Protein AF-A0A6L9QFP0-F1 (afdb_monome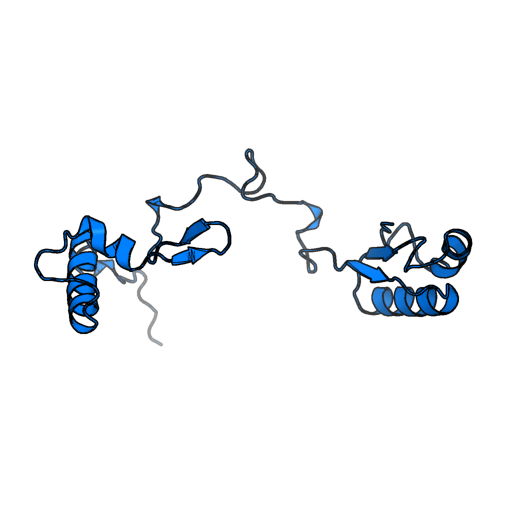r)

InterPro domains:
  IPR016176 Cobalamin (vitamin B12)-dependent enzyme, catalytic [SSF51703] (9-151)

Secondary structure (DSSP, 8-state):
-PPPPSS--SGGGSPPP-HHHHHHHHHHHHTTTTS--SSS-GGGTTGGG-EE-TTS-EE-S---GGGSPP--TTSTT-TT---GGGSSS-SS--EEEE--S-HHHHHHHHHHHHHTT--EEEEPBSTTSB-GGGHHHHTTT--TTTS-EE-

Mean predicted aligned error: 7.57 Å

Solvent-accessible surface area (backbone atoms only — not comparable to full-atom values): 9403 Å² total; per-residue (Å²): 135,86,76,79,70,97,71,83,77,62,76,76,78,47,81,84,89,49,71,64,65,50,32,53,56,49,44,63,52,32,39,76,75,67,78,36,61,93,82,56,57,63,85,51,50,56,58,78,56,39,42,67,44,98,86,68,49,78,43,67,77,75,86,55,82,90,71,56,81,87,79,54,74,58,36,88,93,39,91,38,69,62,60,85,80,39,75,61,99,52,66,63,83,42,62,48,78,47,43,48,56,48,30,66,62,36,18,55,53,52,52,53,40,48,78,71,69,35,50,28,41,32,41,40,61,42,90,87,13,24,41,70,89,33,47,69,58,28,48,63,89,61,55,68,93,74,39,50,76,48,110

Sequence (151 aa):
MTVPPEELELAAAFPPAERDRWREMVKGVLRKSGAATDDTPLEEIEGLLTRESYDGVPVAALYTRSDAPAGRPGLAPYVREVRPDGEGLAGWDVRQRHADPDPAAAREAILADLENGATSVWLRLGEGGLPVAGLADALRGVLLDLAPVVL

Foldseek 3Di:
DDDPDPDDDDCVVDDDDDLLVVLVVLLVVCVVVVLHDPPDDSVCSQVSVWDADPVRDTDTPDDDPVNDDDDDECDPVRPRDDDPVCPDPHNDAQEDEAFDQDLQVLQVVVVVVVVVDHFEYEFDEDDSGHDPVSPCSNCVPPPCVRYPYHD

Structure (mmCIF, N/CA/C/O backbone):
data_AF-A0A6L9QFP0-F1
#
_entry.id   AF-A0A6L9QFP0-F1
#
loop_
_atom_site.group_PDB
_atom_site.id
_atom_site.type_symbol
_atom_site.label_atom_id
_atom_site.label_alt_id
_atom_site.label_comp_id
_atom_site.label_asym_id
_atom_site.label_entity_id
_atom_site.label_seq_id
_atom_site.pdbx_PDB_ins_code
_atom_site.Cartn_x
_atom_site.Cartn_y
_atom_site.Cartn_z
_atom_site.occupancy
_atom_site.B_iso_or_equiv
_atom_site.auth_seq_id
_atom_site.auth_comp_id
_atom_site.auth_asym_id
_atom_site.auth_atom_id
_atom_site.pdbx_PDB_model_num
ATOM 1 N N . MET A 1 1 ? 4.464 -41.675 21.340 1.00 47.56 1 MET A N 1
ATOM 2 C CA . MET A 1 1 ? 4.056 -40.522 20.514 1.00 47.56 1 MET A CA 1
ATOM 3 C C . MET A 1 1 ? 2.633 -40.179 20.895 1.00 47.56 1 MET A C 1
ATOM 5 O O . MET A 1 1 ? 1.768 -41.026 20.729 1.00 47.56 1 MET A O 1
ATOM 9 N N . THR A 1 2 ? 2.409 -39.018 21.498 1.00 60.97 2 THR A N 1
ATOM 10 C CA . THR A 1 2 ? 1.065 -38.512 21.798 1.00 60.97 2 THR A CA 1
ATOM 11 C C . THR A 1 2 ? 0.474 -37.949 20.513 1.00 60.97 2 THR A C 1
ATOM 13 O O . THR A 1 2 ? 1.044 -37.040 19.915 1.00 60.97 2 THR A O 1
ATOM 16 N N . VAL A 1 3 ? -0.626 -38.543 20.057 1.00 71.00 3 VAL A N 1
ATOM 17 C CA . VAL A 1 3 ? -1.411 -38.024 18.935 1.00 71.00 3 VAL A CA 1
ATOM 18 C C . VAL A 1 3 ? -2.092 -36.736 19.421 1.00 71.00 3 VAL A C 1
ATOM 20 O O . VAL A 1 3 ? -2.640 -36.755 20.528 1.00 71.00 3 VAL A O 1
ATOM 23 N N . PRO A 1 4 ? -2.028 -35.616 18.677 1.00 71.62 4 PRO A N 1
ATOM 24 C CA . PRO A 1 4 ? -2.809 -34.431 19.013 1.00 71.62 4 PRO A CA 1
ATOM 25 C C . PRO A 1 4 ? -4.299 -34.799 19.059 1.00 71.62 4 PRO A C 1
ATOM 27 O O . PRO A 1 4 ? -4.729 -35.621 18.248 1.00 71.62 4 PRO A O 1
ATOM 30 N N . PRO A 1 5 ? -5.083 -34.236 19.990 1.00 72.62 5 PRO A N 1
ATOM 31 C CA . PRO A 1 5 ? -6.513 -34.506 20.036 1.00 72.62 5 PRO A CA 1
ATOM 32 C C . PRO A 1 5 ? -7.174 -34.093 18.711 1.00 72.62 5 PRO A C 1
ATOM 34 O O . PRO A 1 5 ? -6.808 -33.074 18.126 1.00 72.62 5 PRO A O 1
ATOM 37 N N . GLU A 1 6 ? -8.136 -34.896 18.244 1.00 79.06 6 GLU A N 1
ATOM 38 C CA . GLU A 1 6 ? -8.908 -34.622 17.017 1.00 79.06 6 GLU A CA 1
ATOM 39 C C . GLU A 1 6 ? -9.718 -33.320 17.121 1.00 79.06 6 GLU A C 1
ATOM 41 O O . GLU A 1 6 ? -10.010 -32.687 16.108 1.00 79.06 6 GLU A O 1
ATOM 46 N N . GLU A 1 7 ? -10.020 -32.889 18.347 1.00 82.25 7 GLU A N 1
ATOM 47 C CA . GLU A 1 7 ? -10.731 -31.656 18.656 1.00 82.25 7 GLU A CA 1
ATOM 48 C C . GLU A 1 7 ? -9.925 -30.827 19.665 1.00 82.25 7 GLU A C 1
ATOM 50 O O . GLU A 1 7 ? -9.543 -31.306 20.736 1.00 82.25 7 GLU A O 1
ATOM 55 N N . LEU A 1 8 ? -9.618 -29.581 19.295 1.00 88.12 8 LEU A N 1
ATOM 56 C CA . LEU A 1 8 ? -8.834 -28.653 20.106 1.00 88.12 8 LEU A CA 1
ATOM 57 C C . LEU A 1 8 ? -9.713 -27.486 20.560 1.00 88.12 8 LEU A C 1
ATOM 59 O O . LEU A 1 8 ? -9.966 -26.547 19.802 1.00 88.12 8 LEU A O 1
ATOM 63 N N . GLU A 1 9 ? -10.136 -27.520 21.821 1.00 89.44 9 GLU A N 1
ATOM 64 C CA . GLU A 1 9 ? -10.878 -26.422 22.440 1.00 89.44 9 GLU A CA 1
ATOM 65 C C . GLU A 1 9 ? -9.919 -25.306 22.887 1.00 89.44 9 GLU A C 1
ATOM 67 O O . GLU A 1 9 ? -9.196 -25.433 23.873 1.00 89.44 9 GLU A O 1
ATOM 72 N N . LEU A 1 10 ? -9.893 -24.201 22.131 1.00 91.62 10 LEU A N 1
ATOM 73 C CA . LEU A 1 10 ? -9.093 -23.009 22.440 1.00 91.62 10 LEU A CA 1
ATOM 74 C C . LEU A 1 10 ? -9.902 -22.000 23.272 1.00 91.62 10 LEU A C 1
ATOM 76 O O . LEU A 1 10 ? -10.158 -22.202 24.454 1.00 91.62 10 LEU A O 1
ATOM 80 N N . ALA A 1 11 ? -10.351 -20.906 22.653 1.00 92.62 11 ALA A N 1
ATOM 81 C CA . ALA A 1 11 ? -11.150 -19.880 23.320 1.00 92.62 11 ALA A CA 1
ATOM 82 C C . ALA A 1 11 ? -12.500 -20.406 23.843 1.00 92.62 11 ALA A C 1
ATOM 84 O O . ALA A 1 11 ? -13.055 -19.822 24.767 1.00 92.62 11 ALA A O 1
ATOM 85 N N . ALA A 1 12 ? -13.009 -21.508 23.278 1.00 90.56 12 ALA A N 1
ATOM 86 C CA . ALA A 1 12 ? -14.278 -22.118 23.681 1.00 90.56 12 ALA A CA 1
ATOM 87 C C . ALA A 1 12 ? -14.258 -22.682 25.113 1.00 90.56 12 ALA A C 1
ATOM 89 O O . ALA A 1 12 ? -15.311 -22.797 25.730 1.00 90.56 12 ALA A O 1
ATOM 90 N N . ALA A 1 13 ? -13.070 -22.956 25.667 1.00 93.31 13 ALA A N 1
ATOM 91 C CA . ALA A 1 13 ? -12.907 -23.389 27.053 1.00 93.31 13 ALA A CA 1
ATOM 92 C C . ALA A 1 13 ? -13.171 -22.267 28.086 1.00 93.31 13 ALA A C 1
ATOM 94 O O . ALA A 1 13 ? -13.129 -22.512 29.292 1.00 93.31 13 ALA A O 1
ATOM 95 N N . PHE A 1 14 ? -13.428 -21.032 27.638 1.00 94.19 14 PHE A N 1
ATOM 96 C CA . PHE A 1 14 ? -13.669 -19.865 28.486 1.00 94.19 14 PHE A CA 1
ATOM 97 C C . PHE A 1 14 ? -15.046 -19.245 28.210 1.00 94.19 14 PHE A C 1
ATOM 99 O O . PHE A 1 14 ? -15.603 -19.427 27.125 1.00 94.19 14 PHE A O 1
ATOM 106 N N . PRO A 1 15 ? -15.599 -18.459 29.157 1.00 94.12 15 PRO A N 1
ATOM 107 C CA . PRO A 1 15 ? -16.785 -17.656 28.888 1.00 94.12 15 PRO A CA 1
ATOM 108 C C . PRO A 1 15 ? -16.595 -16.763 27.648 1.00 94.12 15 PRO A C 1
ATOM 110 O O . PRO A 1 15 ? -15.488 -16.247 27.449 1.00 94.12 15 PRO A O 1
ATOM 113 N N . PRO A 1 16 ? -17.651 -16.531 26.845 1.00 92.88 16 PRO A N 1
ATOM 114 C CA . PRO A 1 16 ? -17.574 -15.662 25.677 1.00 92.88 16 PRO A CA 1
ATOM 115 C C . PRO A 1 16 ? -17.010 -14.281 26.019 1.00 92.88 16 PRO A C 1
ATOM 117 O O . PRO A 1 16 ? -17.348 -13.681 27.041 1.00 92.88 16 PRO A O 1
ATOM 120 N N . ALA A 1 17 ? -16.140 -13.770 25.150 1.00 92.50 17 ALA A N 1
ATOM 121 C CA . ALA A 1 17 ? -15.624 -12.418 25.286 1.00 92.50 17 ALA A CA 1
ATOM 122 C C . ALA A 1 17 ? -16.708 -11.397 24.909 1.00 92.50 17 ALA A C 1
ATOM 124 O O . ALA A 1 17 ? -17.277 -11.461 23.819 1.00 92.50 17 ALA A O 1
ATOM 125 N N . GLU A 1 18 ? -16.946 -10.431 25.793 1.00 93.56 18 GLU A N 1
ATOM 126 C CA . GLU A 1 18 ? -17.902 -9.341 25.593 1.00 93.56 18 GLU A CA 1
ATOM 127 C C . GLU A 1 18 ? -17.166 -8.007 25.434 1.00 93.56 18 GLU A C 1
ATOM 129 O O . GLU A 1 18 ? -16.181 -7.736 26.129 1.00 93.56 18 GLU A O 1
ATOM 134 N N . ARG A 1 19 ? -17.644 -7.156 24.516 1.00 93.62 19 ARG A N 1
ATOM 135 C CA . ARG A 1 19 ? -16.976 -5.886 24.191 1.00 93.62 19 ARG A CA 1
ATOM 136 C C . ARG A 1 19 ? -16.986 -4.908 25.364 1.00 93.62 19 ARG A C 1
ATOM 138 O O . ARG A 1 19 ? -15.972 -4.261 25.609 1.00 93.62 19 ARG A O 1
ATOM 145 N N . ASP A 1 20 ? -18.069 -4.864 26.134 1.00 95.81 20 ASP A N 1
ATOM 146 C CA . ASP A 1 20 ? -18.170 -3.991 27.308 1.00 95.81 20 ASP A CA 1
ATOM 147 C C . ASP A 1 20 ? -17.248 -4.437 28.439 1.00 95.81 20 ASP A C 1
ATOM 149 O O . ASP A 1 20 ? -16.525 -3.615 28.998 1.00 95.81 20 ASP A O 1
ATOM 153 N N . ARG A 1 21 ? -17.132 -5.748 28.677 1.00 95.69 21 ARG A N 1
ATOM 154 C CA . ARG A 1 21 ? -16.144 -6.288 29.618 1.00 95.69 21 ARG A CA 1
ATOM 155 C C . ARG A 1 21 ? -14.713 -5.916 29.224 1.00 95.69 21 ARG A C 1
ATOM 157 O O . ARG A 1 21 ? -13.874 -5.636 30.079 1.00 95.69 21 ARG A O 1
ATOM 164 N N . TRP A 1 22 ? -14.408 -5.900 27.928 1.0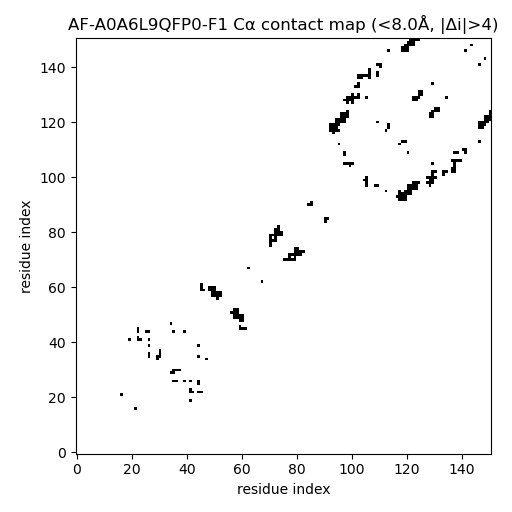0 95.75 22 TRP A N 1
ATOM 165 C CA . TRP A 1 22 ? -13.118 -5.406 27.451 1.00 95.75 22 TRP A CA 1
ATOM 166 C C . TRP A 1 22 ? -12.952 -3.894 27.686 1.00 95.75 22 TRP A C 1
ATOM 168 O O . TRP A 1 22 ? -11.911 -3.485 28.204 1.00 95.75 22 TRP A O 1
ATOM 178 N N . ARG A 1 23 ? -13.977 -3.075 27.412 1.00 97.25 23 ARG A N 1
ATOM 179 C CA . ARG A 1 23 ? -13.968 -1.624 27.691 1.00 97.25 23 ARG A CA 1
ATOM 180 C C . ARG A 1 23 ? -13.747 -1.318 29.171 1.00 97.25 23 ARG A C 1
ATOM 182 O O . ARG A 1 23 ? -12.978 -0.416 29.483 1.00 97.25 23 ARG A O 1
ATOM 189 N N . GLU A 1 24 ? -14.340 -2.085 30.084 1.00 97.25 24 GLU A N 1
ATOM 190 C CA . GLU A 1 24 ? -14.112 -1.950 31.530 1.00 97.25 24 GLU A CA 1
ATOM 191 C C . GLU A 1 24 ? -12.640 -2.169 31.905 1.00 97.25 24 GLU A C 1
ATOM 193 O O . GLU A 1 24 ? -12.054 -1.380 32.653 1.00 97.25 24 GLU A O 1
ATOM 198 N N . MET A 1 25 ? -12.011 -3.210 31.347 1.00 96.75 25 MET A N 1
ATOM 199 C CA . MET A 1 25 ? -10.587 -3.477 31.568 1.00 96.75 25 MET A CA 1
ATOM 200 C C . MET A 1 25 ? -9.713 -2.340 31.026 1.00 96.75 25 MET A C 1
ATOM 202 O O . MET A 1 25 ? -8.795 -1.889 31.714 1.00 96.75 25 MET A O 1
ATOM 206 N N . VAL A 1 26 ? -10.017 -1.836 29.825 1.00 97.19 26 VAL A N 1
ATOM 207 C CA . VAL A 1 26 ? -9.308 -0.695 29.226 1.00 97.19 26 VAL A CA 1
ATOM 208 C C . VAL A 1 26 ? -9.482 0.569 30.066 1.00 97.19 26 VAL A C 1
ATOM 210 O O . VAL A 1 26 ? -8.492 1.231 30.376 1.00 97.19 26 VAL A O 1
ATOM 213 N N . LYS A 1 27 ? -10.707 0.877 30.506 1.00 98.00 27 LYS A N 1
ATOM 214 C CA . LYS A 1 27 ? -11.004 1.997 31.408 1.00 98.00 27 LYS A CA 1
ATOM 215 C C . LYS A 1 27 ? -10.160 1.916 32.677 1.00 98.00 27 LYS A C 1
ATOM 217 O O . LYS A 1 27 ? -9.539 2.904 33.063 1.00 98.00 27 LYS A O 1
ATOM 222 N N . GLY A 1 28 ? -10.052 0.732 33.283 1.00 97.25 28 GLY A N 1
ATOM 223 C CA . GLY A 1 28 ? -9.197 0.502 34.451 1.00 97.25 28 GLY A CA 1
ATOM 224 C C . GLY A 1 28 ? -7.715 0.824 34.212 1.00 97.25 28 GLY A C 1
ATOM 225 O O . GLY A 1 28 ? -7.031 1.291 35.124 1.00 97.25 28 GLY A O 1
ATOM 226 N N . VAL A 1 29 ? -7.211 0.625 32.991 1.00 96.88 29 VAL A N 1
ATOM 227 C CA . VAL A 1 29 ? -5.842 1.001 32.601 1.00 96.88 29 VAL A CA 1
ATOM 228 C C . VAL A 1 29 ? -5.732 2.504 32.334 1.00 96.88 29 VAL A C 1
ATOM 230 O O . VAL A 1 29 ? -4.839 3.144 32.886 1.00 96.88 29 VAL A O 1
ATOM 233 N N . LEU A 1 30 ? -6.650 3.085 31.557 1.00 96.94 30 LEU A N 1
ATOM 234 C CA . LEU A 1 30 ? -6.651 4.514 31.211 1.00 96.94 30 LEU A CA 1
ATOM 235 C C . LEU A 1 30 ? -6.806 5.425 32.434 1.00 96.94 30 LEU A C 1
ATOM 237 O O . LEU A 1 30 ? -6.254 6.525 32.468 1.00 96.94 30 LEU A O 1
ATOM 241 N N . ARG A 1 31 ? -7.484 4.950 33.483 1.00 97.06 31 ARG A N 1
ATOM 242 C CA . ARG A 1 31 ? -7.539 5.637 34.779 1.00 97.06 31 ARG A CA 1
ATOM 243 C C . ARG A 1 31 ? -6.162 5.821 35.410 1.00 97.06 31 ARG A C 1
ATOM 245 O O . ARG A 1 31 ? -5.910 6.849 36.029 1.00 97.06 31 ARG A O 1
ATOM 252 N N . LYS A 1 32 ? -5.243 4.865 35.233 1.00 95.69 32 LYS A N 1
ATOM 253 C CA . LYS A 1 32 ? -3.881 4.955 35.789 1.00 95.69 32 LYS A CA 1
ATOM 254 C C . LYS A 1 32 ? -3.037 6.017 35.088 1.00 95.69 32 LYS A C 1
ATOM 256 O O . LYS A 1 32 ? -2.147 6.578 35.715 1.00 95.69 32 LYS A O 1
ATOM 261 N N . SER A 1 33 ? -3.313 6.295 33.815 1.00 92.94 33 SER A N 1
ATOM 262 C CA . SER A 1 33 ? -2.661 7.369 33.058 1.00 92.94 33 SER A CA 1
ATOM 263 C C . SER A 1 33 ? -3.403 8.708 33.141 1.00 92.94 33 SER A C 1
ATOM 265 O O . SER A 1 33 ? -2.947 9.676 32.543 1.00 92.94 33 SER A O 1
ATOM 267 N N . GLY A 1 34 ? -4.544 8.771 33.840 1.00 94.00 34 GLY A N 1
ATOM 268 C CA . GLY A 1 34 ? -5.395 9.963 33.916 1.00 94.00 34 GLY A CA 1
ATOM 269 C C . GLY A 1 34 ? -6.185 10.264 32.637 1.00 94.00 34 GLY A C 1
ATOM 270 O O . GLY A 1 34 ? -6.768 11.335 32.526 1.00 94.00 34 GLY A O 1
ATOM 271 N N . ALA A 1 35 ? -6.212 9.337 31.677 1.00 94.12 35 ALA A N 1
ATOM 272 C CA . ALA A 1 35 ? -6.912 9.507 30.403 1.00 94.12 35 ALA A CA 1
ATOM 273 C C . ALA A 1 35 ? -8.418 9.195 30.495 1.00 94.12 35 ALA A C 1
ATOM 275 O O . ALA A 1 35 ? -9.171 9.592 29.616 1.00 94.12 35 ALA A O 1
ATOM 276 N N . ALA A 1 36 ? -8.855 8.497 31.548 1.00 96.31 36 ALA A N 1
ATOM 277 C CA . ALA A 1 36 ? -10.262 8.235 31.850 1.00 96.31 36 ALA A CA 1
ATOM 278 C C . ALA A 1 36 ? -10.533 8.389 33.356 1.00 96.31 36 ALA A C 1
ATOM 280 O O . ALA A 1 36 ? -9.615 8.293 34.176 1.00 96.31 36 ALA A O 1
ATOM 281 N N . THR A 1 37 ? -11.796 8.579 33.728 1.00 95.62 37 THR A N 1
ATOM 282 C CA . THR A 1 37 ? -12.280 8.653 35.117 1.00 95.62 37 THR A CA 1
ATOM 283 C C . THR A 1 37 ? -13.281 7.529 35.401 1.00 95.62 37 THR A C 1
ATOM 285 O O . THR A 1 37 ? -13.568 6.704 34.534 1.00 95.62 37 THR A O 1
ATOM 288 N N . ASP A 1 38 ? -13.806 7.457 36.628 1.00 93.88 38 ASP A N 1
ATOM 289 C CA . ASP A 1 38 ? -14.889 6.523 36.968 1.00 93.88 38 ASP A CA 1
ATOM 290 C C . ASP A 1 38 ? -16.199 6.827 36.244 1.00 93.88 38 ASP A C 1
ATOM 292 O O . ASP A 1 38 ? -16.946 5.902 35.930 1.00 93.88 38 ASP A O 1
ATOM 296 N N . ASP A 1 39 ? -16.426 8.087 35.891 1.00 95.50 39 ASP A N 1
ATOM 297 C CA . ASP A 1 39 ? -17.651 8.533 35.232 1.00 95.50 39 ASP A CA 1
ATOM 298 C C . ASP A 1 39 ? -17.566 8.462 33.703 1.00 95.50 39 ASP A C 1
ATOM 300 O O . ASP A 1 39 ? -18.580 8.631 33.036 1.00 95.50 39 ASP A O 1
ATOM 304 N N . THR A 1 40 ? -16.385 8.185 33.128 1.00 95.94 40 THR A N 1
ATOM 305 C CA . THR A 1 40 ? -16.234 8.043 31.671 1.00 95.94 40 THR A CA 1
ATOM 306 C C . THR A 1 40 ? -17.124 6.902 31.152 1.00 95.94 40 THR A C 1
ATOM 308 O O . THR A 1 40 ? -16.923 5.755 31.580 1.00 95.94 40 THR A O 1
ATOM 311 N N . PRO A 1 41 ? -18.083 7.166 30.247 1.00 97.12 41 PRO A N 1
ATOM 312 C CA . PRO A 1 41 ? -18.939 6.135 29.663 1.00 97.12 41 PRO A CA 1
ATOM 313 C C . PRO A 1 41 ? -18.127 5.073 28.911 1.00 97.12 41 PRO A C 1
ATOM 315 O O . PRO A 1 41 ? -17.072 5.370 28.346 1.00 97.12 41 PRO A O 1
ATOM 318 N N . LEU A 1 42 ? -18.587 3.818 28.907 1.00 95.62 42 LEU A N 1
ATOM 319 C CA . LEU A 1 42 ? -17.835 2.714 28.289 1.00 95.62 42 LEU A CA 1
ATOM 320 C C . LEU A 1 42 ? -17.724 2.877 26.768 1.00 95.62 42 LEU A C 1
ATOM 322 O O . LEU A 1 42 ? -16.699 2.526 26.185 1.00 95.62 42 LEU A O 1
ATOM 326 N N . GLU A 1 43 ? -18.746 3.442 26.136 1.00 94.94 43 GLU A N 1
ATOM 327 C CA . GLU A 1 43 ? -18.800 3.734 24.707 1.00 94.94 43 GLU A CA 1
ATOM 328 C C . GLU A 1 43 ? -17.735 4.744 24.250 1.00 94.94 43 GLU A C 1
ATOM 330 O O . GLU A 1 43 ? -17.302 4.690 23.100 1.00 94.94 43 GLU A O 1
ATOM 335 N N . GLU A 1 44 ? -17.249 5.608 25.146 1.00 95.62 44 GLU A N 1
ATOM 336 C CA . GLU A 1 44 ? -16.218 6.610 24.842 1.00 95.62 44 GLU A CA 1
ATOM 337 C C . GLU A 1 44 ? -14.791 6.051 24.960 1.00 95.62 44 GLU A C 1
ATOM 339 O O . GLU A 1 44 ? -13.852 6.603 24.382 1.00 95.62 44 GLU A O 1
ATOM 344 N N . ILE A 1 45 ? -14.610 4.926 25.663 1.00 97.31 45 ILE A N 1
ATOM 345 C CA . ILE A 1 45 ? -13.289 4.359 25.988 1.00 97.31 45 ILE A CA 1
ATOM 346 C C . ILE A 1 45 ? -12.469 4.032 24.739 1.00 97.31 45 ILE A C 1
ATOM 348 O O . ILE A 1 45 ? -11.260 4.252 24.709 1.00 97.31 45 ILE A O 1
ATOM 352 N N . GLU A 1 46 ? -13.113 3.523 23.694 1.00 95.50 46 GLU A N 1
ATOM 353 C CA . GLU A 1 46 ? -12.435 3.207 22.433 1.00 95.50 46 GLU A CA 1
ATOM 354 C C . GLU A 1 46 ? -11.996 4.466 21.679 1.00 95.50 46 GLU A C 1
ATOM 356 O O . GLU A 1 46 ? -10.930 4.483 21.058 1.00 95.50 46 GLU A O 1
ATOM 361 N N . GLY A 1 47 ? -12.784 5.540 21.783 1.00 95.81 47 GLY A N 1
ATOM 362 C CA . GLY A 1 47 ? -12.461 6.845 21.212 1.00 95.81 47 GLY A CA 1
ATOM 363 C C . GLY A 1 47 ? -11.190 7.431 21.822 1.00 95.81 47 GLY A C 1
ATOM 364 O O . GLY A 1 47 ? -10.336 7.922 21.092 1.00 95.81 47 GLY A O 1
ATOM 365 N N . LEU A 1 48 ? -10.993 7.269 23.136 1.00 96.31 48 LEU A N 1
ATOM 366 C CA . LEU A 1 48 ? -9.777 7.711 23.837 1.00 96.31 48 LEU A CA 1
ATOM 367 C C . LEU A 1 48 ? -8.497 7.004 23.359 1.00 96.31 48 LEU A C 1
ATOM 369 O O . LEU A 1 48 ? -7.395 7.510 23.567 1.00 96.31 48 LEU A O 1
ATOM 373 N N . LEU A 1 49 ? -8.629 5.829 22.738 1.00 96.06 49 LEU A N 1
ATOM 374 C CA . LEU A 1 49 ? -7.517 5.079 22.153 1.00 96.06 49 LEU A CA 1
ATOM 375 C C . LEU A 1 49 ? -7.348 5.315 20.647 1.00 96.06 49 LEU A C 1
ATOM 377 O O . LEU A 1 49 ? -6.354 4.869 20.067 1.00 96.06 49 LEU A O 1
ATOM 381 N N . THR A 1 50 ? -8.318 5.965 20.008 1.00 97.12 50 THR A N 1
ATOM 382 C CA . THR A 1 50 ? -8.316 6.192 18.564 1.00 97.12 50 THR A CA 1
ATOM 383 C C . THR A 1 50 ? -7.248 7.219 18.206 1.00 97.12 50 THR A C 1
ATOM 385 O O . THR A 1 50 ? -7.097 8.244 18.869 1.00 97.12 50 THR A O 1
ATOM 388 N N . ARG A 1 51 ? -6.485 6.944 17.147 1.00 97.19 51 ARG A N 1
ATOM 389 C CA . ARG A 1 51 ? -5.494 7.882 16.606 1.00 97.19 51 ARG A CA 1
ATOM 390 C C . ARG A 1 51 ? -5.959 8.408 15.265 1.00 97.19 51 ARG A C 1
ATOM 392 O O . ARG A 1 51 ? -6.398 7.625 14.435 1.00 97.19 51 ARG A O 1
ATOM 399 N N . GLU A 1 52 ? -5.798 9.698 15.026 1.00 97.69 52 GLU A N 1
ATOM 400 C CA . GLU A 1 52 ? -6.004 10.265 13.696 1.00 97.69 52 GLU A CA 1
ATOM 401 C C . GLU A 1 52 ? -4.718 10.153 12.877 1.00 97.69 52 GLU A C 1
ATOM 403 O O . GLU A 1 52 ? -3.619 10.439 13.365 1.00 97.69 52 GLU A O 1
ATOM 408 N N . SER A 1 53 ? -4.851 9.696 11.633 1.00 97.12 53 SER A N 1
ATOM 409 C CA . SER A 1 53 ? -3.776 9.784 10.652 1.00 97.12 53 SER A CA 1
ATOM 410 C C . SER A 1 53 ? -3.539 11.245 10.255 1.00 97.12 53 SER A C 1
ATOM 412 O O . SER A 1 53 ? -4.359 12.120 10.528 1.00 97.12 53 SER A O 1
ATOM 414 N N . TYR A 1 54 ? -2.429 11.511 9.564 1.00 96.88 54 TYR A N 1
ATOM 415 C CA . TYR A 1 54 ? -2.131 12.847 9.034 1.00 96.88 54 TYR A CA 1
ATOM 416 C C . TYR A 1 54 ? -3.268 13.415 8.162 1.00 96.88 54 TYR A C 1
ATOM 418 O O . TYR A 1 54 ? -3.538 14.611 8.205 1.00 96.88 54 TYR A O 1
ATOM 426 N N . ASP A 1 55 ? -3.975 12.544 7.440 1.00 97.12 55 ASP A N 1
ATOM 427 C CA . ASP A 1 55 ? -5.079 12.910 6.548 1.00 97.12 55 ASP A CA 1
ATOM 428 C C . ASP A 1 55 ? -6.449 12.944 7.259 1.00 97.12 55 ASP A C 1
ATOM 430 O O . ASP A 1 55 ? -7.488 13.006 6.604 1.00 97.12 55 ASP A O 1
ATOM 434 N N . GLY A 1 56 ? -6.478 12.867 8.595 1.00 96.06 56 GLY A N 1
ATOM 435 C CA . GLY A 1 56 ? -7.710 12.903 9.390 1.00 96.06 56 GLY A CA 1
ATOM 436 C C . GLY A 1 56 ? -8.510 11.595 9.384 1.00 96.06 56 GLY A C 1
ATOM 437 O O . GLY A 1 56 ? -9.713 11.607 9.637 1.00 96.06 56 GLY A O 1
ATOM 438 N N . VAL A 1 57 ? -7.876 10.454 9.087 1.00 97.00 57 VAL A N 1
ATOM 439 C CA . VAL A 1 57 ? -8.543 9.142 9.133 1.00 97.00 57 VAL A CA 1
ATOM 440 C C . VAL A 1 57 ? -8.431 8.559 10.546 1.00 97.00 57 VAL A C 1
ATOM 442 O O . VAL A 1 57 ? -7.307 8.335 11.008 1.00 97.00 57 VAL A O 1
ATOM 445 N N . PRO A 1 58 ? -9.549 8.269 11.238 1.00 96.94 58 PRO A N 1
ATOM 446 C CA . PRO A 1 58 ? -9.508 7.661 12.560 1.00 96.94 58 PRO A CA 1
ATOM 447 C C . PRO A 1 58 ? -9.089 6.189 12.471 1.00 96.94 58 PRO A C 1
ATOM 449 O O . PRO A 1 58 ? -9.676 5.391 11.742 1.00 96.94 58 PRO A O 1
ATOM 452 N N . VAL A 1 59 ? -8.082 5.816 13.254 1.00 97.31 59 VAL A N 1
ATOM 453 C CA . VAL A 1 59 ? -7.577 4.451 13.403 1.00 97.31 59 VAL A CA 1
ATOM 454 C C . VAL A 1 59 ? -7.966 3.943 14.785 1.00 97.31 59 VAL A C 1
ATOM 456 O O . VAL A 1 59 ? -7.372 4.333 15.795 1.00 97.31 59 VAL A O 1
ATOM 459 N N . ALA A 1 60 ? -8.978 3.073 14.823 1.00 96.31 60 ALA A N 1
ATOM 460 C CA . ALA A 1 60 ? -9.444 2.442 16.052 1.00 96.31 60 ALA A CA 1
ATOM 461 C C . ALA A 1 60 ? -8.379 1.503 16.645 1.00 96.31 60 ALA A C 1
ATOM 463 O O . ALA A 1 60 ? -7.594 0.885 15.925 1.00 96.31 60 ALA A O 1
ATOM 464 N N . ALA A 1 61 ? -8.38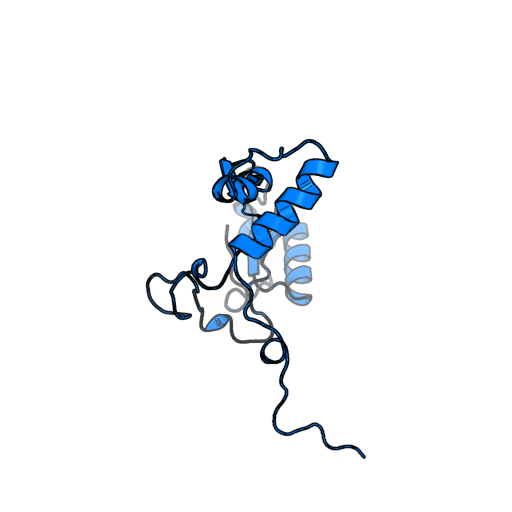2 1.350 17.970 1.00 94.69 61 ALA A N 1
ATOM 465 C CA . ALA A 1 61 ? -7.452 0.459 18.667 1.00 94.69 61 ALA A CA 1
ATOM 466 C C . ALA A 1 61 ? -7.841 -1.029 18.601 1.00 94.69 61 ALA A C 1
ATOM 468 O O . ALA A 1 61 ? -7.018 -1.891 18.907 1.00 94.69 61 ALA A O 1
ATOM 469 N N . LEU A 1 62 ? -9.081 -1.338 18.207 1.00 94.56 62 LEU A N 1
ATOM 470 C CA . LEU A 1 62 ? -9.583 -2.700 18.057 1.00 94.56 62 LEU A CA 1
ATOM 471 C C . LEU A 1 62 ? -10.497 -2.802 16.832 1.00 94.56 62 LEU A C 1
ATOM 473 O O . LEU A 1 62 ? -11.553 -2.175 16.785 1.00 94.56 62 LEU A O 1
ATOM 477 N N . TYR A 1 63 ? -10.110 -3.657 15.887 1.00 94.88 63 TYR A N 1
ATOM 478 C CA . TYR A 1 63 ? -10.949 -4.090 14.771 1.00 94.88 63 TYR A CA 1
ATOM 479 C C . TYR A 1 63 ? -11.404 -5.528 15.001 1.00 94.88 63 TYR A C 1
ATOM 481 O O . TYR A 1 63 ? -10.663 -6.367 15.516 1.00 94.88 63 TYR A O 1
ATOM 489 N N . THR A 1 64 ? -12.632 -5.819 14.606 1.00 92.94 64 THR A N 1
ATOM 490 C CA . THR A 1 64 ? -13.295 -7.105 14.802 1.00 92.94 64 THR A CA 1
ATOM 491 C C . THR A 1 64 ? -13.884 -7.613 13.490 1.00 92.94 64 THR A C 1
ATOM 493 O O . THR A 1 64 ? -13.794 -6.975 12.443 1.00 92.94 64 THR A O 1
ATOM 496 N N . ARG A 1 65 ? -14.523 -8.787 13.528 1.00 91.31 65 ARG A N 1
ATOM 497 C CA . ARG A 1 65 ? -15.183 -9.359 12.348 1.00 91.31 65 ARG A CA 1
ATOM 498 C C . ARG A 1 65 ? -16.259 -8.436 11.760 1.00 91.31 65 ARG A C 1
ATOM 500 O O . ARG A 1 65 ? -16.450 -8.477 10.551 1.00 91.31 65 ARG A O 1
ATOM 507 N N . SER A 1 66 ? -16.950 -7.633 12.575 1.00 90.56 66 SER A N 1
ATOM 508 C CA . SER A 1 66 ? -17.972 -6.697 12.079 1.00 90.56 66 SER A CA 1
ATOM 509 C C . SER A 1 66 ? -17.389 -5.567 11.234 1.00 90.56 66 SER A C 1
ATOM 511 O O . SER A 1 66 ? -18.111 -4.986 10.433 1.00 90.56 66 SER A O 1
ATOM 513 N N . ASP A 1 67 ? -16.096 -5.286 11.392 1.00 91.69 67 ASP A N 1
ATOM 514 C CA . ASP A 1 67 ? -15.392 -4.207 10.697 1.00 91.69 67 ASP A CA 1
ATOM 515 C C . ASP A 1 67 ? -14.752 -4.692 9.383 1.00 91.69 67 ASP A C 1
ATOM 517 O O . ASP A 1 67 ? -14.188 -3.907 8.622 1.00 91.69 67 ASP A O 1
ATOM 521 N N . ALA A 1 68 ? -14.813 -5.999 9.101 1.00 86.62 68 ALA A N 1
ATOM 522 C CA . ALA A 1 68 ? -14.218 -6.573 7.905 1.00 86.62 68 ALA A CA 1
ATOM 523 C C . ALA A 1 68 ? -14.995 -6.142 6.644 1.00 86.62 68 ALA A C 1
ATOM 525 O O . ALA A 1 68 ? -16.212 -6.340 6.578 1.00 86.62 68 ALA A O 1
ATOM 526 N N . PRO A 1 69 ? -14.316 -5.619 5.603 1.00 81.00 69 PRO A N 1
ATOM 527 C CA . PRO A 1 69 ? -14.984 -5.243 4.366 1.00 81.00 69 PRO A CA 1
ATOM 528 C C . PRO A 1 69 ? -15.558 -6.481 3.669 1.00 81.00 69 PRO A C 1
ATOM 530 O O . PRO A 1 69 ? -14.904 -7.523 3.564 1.00 81.00 69 PRO A O 1
ATOM 533 N N . ALA A 1 70 ? -16.777 -6.354 3.150 1.00 76.88 70 ALA A N 1
ATOM 534 C CA . ALA A 1 70 ? -17.369 -7.373 2.297 1.00 76.88 70 ALA A CA 1
ATOM 535 C C . ALA A 1 70 ? -16.650 -7.413 0.936 1.00 76.88 70 ALA A C 1
ATOM 537 O O . ALA A 1 70 ? -16.301 -6.377 0.374 1.00 76.88 70 ALA A O 1
ATOM 538 N N . GLY A 1 71 ? -16.451 -8.608 0.380 1.00 74.06 71 GLY A N 1
ATOM 539 C CA . GLY A 1 71 ? -15.902 -8.763 -0.967 1.00 74.06 71 GLY A CA 1
ATOM 540 C C . GLY A 1 71 ? -15.197 -10.096 -1.174 1.00 74.06 71 GLY A C 1
ATOM 541 O O . GLY A 1 71 ? -14.565 -10.634 -0.264 1.00 74.06 71 GLY A O 1
ATOM 542 N N . ARG A 1 72 ? -15.305 -10.636 -2.388 1.00 76.25 72 ARG A N 1
ATOM 543 C CA . ARG A 1 72 ? -14.521 -11.795 -2.827 1.00 76.25 72 ARG A CA 1
ATOM 544 C C . ARG A 1 72 ? -13.392 -11.317 -3.743 1.00 76.25 72 ARG A C 1
ATOM 546 O O . ARG A 1 72 ? -13.616 -10.3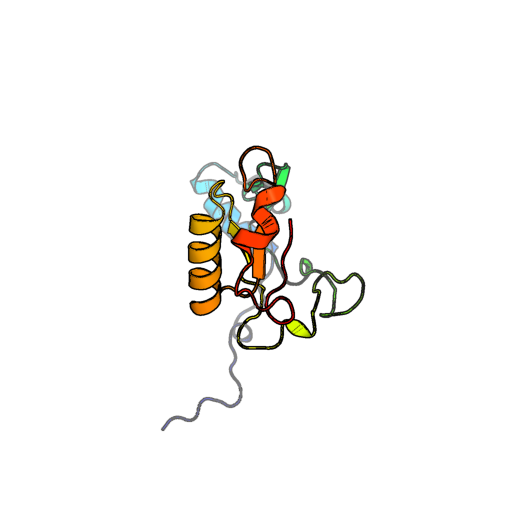68 -4.495 1.00 76.25 72 ARG A O 1
ATOM 553 N N . PRO A 1 73 ? -12.207 -11.949 -3.690 1.00 80.69 73 PRO A N 1
ATOM 554 C CA . PRO A 1 73 ? -11.132 -11.645 -4.625 1.00 80.69 73 PRO A CA 1
ATOM 555 C C . PRO A 1 73 ? -11.605 -11.730 -6.086 1.00 80.69 73 PRO A C 1
ATOM 557 O O . PRO A 1 73 ? -12.348 -12.646 -6.435 1.00 80.69 73 PRO A O 1
ATOM 560 N N . GLY A 1 74 ? -11.216 -10.760 -6.914 1.00 79.62 74 GLY A N 1
ATOM 561 C CA . GLY A 1 74 ? -11.496 -10.727 -8.353 1.00 79.62 74 GLY A CA 1
ATOM 562 C C . GLY A 1 74 ? -12.929 -10.357 -8.758 1.00 79.62 74 GLY A C 1
ATOM 563 O O . GLY A 1 74 ? -13.242 -10.423 -9.942 1.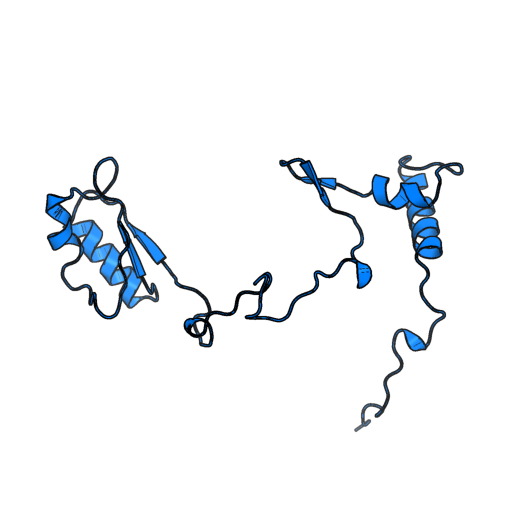00 79.62 74 GLY A O 1
ATOM 564 N N . LEU A 1 75 ? -13.806 -9.964 -7.825 1.00 82.62 75 LEU A N 1
ATOM 565 C CA . LEU A 1 75 ? -15.193 -9.579 -8.123 1.00 82.62 75 LEU A CA 1
ATOM 566 C C . LEU A 1 75 ? -15.494 -8.136 -7.718 1.00 82.62 75 LEU A C 1
ATOM 568 O O . LEU A 1 75 ? -14.952 -7.635 -6.731 1.00 82.62 75 LEU A O 1
ATOM 572 N N . ALA A 1 76 ? -16.417 -7.495 -8.444 1.00 81.62 76 ALA A N 1
ATOM 573 C CA . ALA A 1 76 ? -16.920 -6.160 -8.127 1.00 81.62 76 ALA A CA 1
ATOM 574 C C . ALA A 1 76 ? -17.383 -6.067 -6.651 1.00 81.62 76 ALA A C 1
ATOM 576 O O . ALA A 1 76 ? -18.055 -6.984 -6.169 1.00 81.62 76 ALA A O 1
ATOM 577 N N . PRO A 1 77 ? -17.038 -4.986 -5.921 1.00 85.81 77 PRO A N 1
ATOM 578 C CA . PRO A 1 77 ? -16.422 -3.743 -6.401 1.00 85.81 77 PRO A CA 1
ATOM 579 C C . PRO A 1 77 ? -14.877 -3.763 -6.456 1.00 85.81 77 PRO A C 1
ATOM 581 O O . PRO A 1 77 ? -14.255 -2.710 -6.450 1.00 85.81 77 PRO A O 1
ATOM 584 N N . TYR A 1 78 ? -14.255 -4.946 -6.517 1.00 82.44 78 TYR A N 1
ATOM 585 C CA . TYR A 1 78 ? -12.810 -5.159 -6.690 1.00 82.44 78 TYR A CA 1
ATOM 586 C C . TYR A 1 78 ? -11.929 -4.626 -5.548 1.00 82.44 78 TYR A C 1
ATOM 588 O O . TYR A 1 78 ? -10.758 -4.334 -5.752 1.00 82.44 78 TYR A O 1
ATOM 596 N N . VAL A 1 79 ? -12.450 -4.595 -4.310 1.00 83.12 79 VAL A N 1
ATOM 597 C CA . VAL A 1 79 ? -11.657 -4.282 -3.092 1.00 83.12 79 VAL A CA 1
ATOM 598 C C . VAL A 1 79 ? -10.444 -5.208 -2.957 1.00 83.12 79 VAL A C 1
ATOM 600 O O . VAL A 1 79 ? -9.406 -4.830 -2.424 1.00 83.12 79 VAL A O 1
ATOM 603 N N . ARG A 1 80 ? -10.590 -6.446 -3.435 1.00 78.44 80 ARG A N 1
ATOM 604 C CA . ARG A 1 80 ? -9.522 -7.436 -3.547 1.00 78.44 80 ARG A CA 1
ATOM 605 C C . ARG A 1 80 ? -9.336 -7.765 -5.021 1.00 78.44 80 ARG A C 1
ATOM 607 O O . ARG A 1 80 ? -9.834 -8.785 -5.488 1.00 78.44 80 ARG A O 1
ATOM 614 N N . GLU A 1 81 ? -8.722 -6.860 -5.771 1.00 77.38 81 GLU A N 1
ATOM 615 C CA . GLU A 1 81 ? -8.376 -7.120 -7.168 1.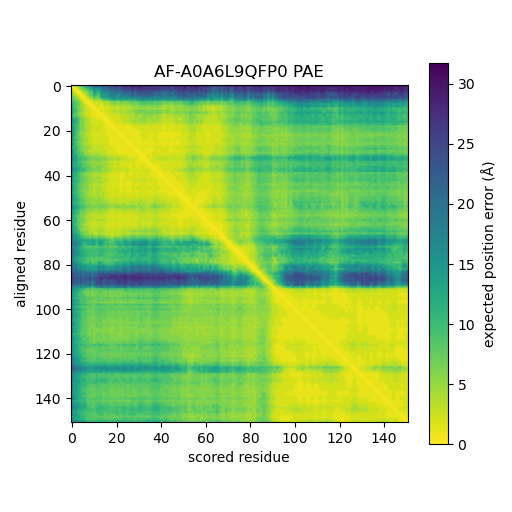00 77.38 81 GLU A CA 1
ATOM 616 C C . GLU A 1 81 ? -7.451 -8.345 -7.241 1.00 77.38 81 GLU A C 1
ATOM 618 O O . GLU A 1 81 ? -6.530 -8.493 -6.440 1.00 77.38 81 GLU A O 1
ATOM 623 N N . VAL A 1 82 ? -7.731 -9.247 -8.177 1.00 72.75 82 VAL A N 1
ATOM 624 C CA . VAL A 1 82 ? -6.851 -10.372 -8.500 1.00 72.75 82 VAL A CA 1
ATOM 625 C C . VAL A 1 82 ? -6.501 -10.206 -9.957 1.00 72.75 82 VAL A C 1
ATOM 627 O O . VAL A 1 82 ? -7.402 -10.146 -10.797 1.00 72.75 82 VAL A O 1
ATOM 630 N N . ARG A 1 83 ? -5.207 -10.108 -10.246 1.00 69.75 83 ARG A N 1
ATOM 631 C CA . ARG A 1 83 ? -4.732 -10.073 -11.620 1.00 69.75 83 ARG A CA 1
ATOM 632 C C . ARG A 1 83 ? -4.186 -11.451 -11.998 1.00 69.75 83 ARG A C 1
ATOM 634 O O . ARG A 1 83 ? -3.400 -11.999 -11.224 1.00 69.75 83 ARG A O 1
ATOM 641 N N . PRO A 1 84 ? -4.610 -12.031 -13.136 1.00 58.31 84 PRO A N 1
ATOM 642 C CA . PRO A 1 84 ? -4.182 -13.367 -13.558 1.00 58.31 84 PRO A CA 1
ATOM 643 C C . PRO A 1 84 ? -2.662 -13.524 -13.723 1.00 58.31 84 PRO A C 1
ATOM 645 O O . PRO A 1 84 ? -2.146 -14.627 -13.603 1.00 58.31 84 PRO A O 1
ATOM 648 N N . ASP A 1 85 ? -1.947 -12.432 -13.996 1.00 60.78 85 ASP A N 1
ATOM 649 C CA . ASP A 1 85 ? -0.487 -12.352 -14.133 1.00 60.78 85 ASP A CA 1
ATOM 650 C C . ASP A 1 85 ? 0.261 -12.275 -12.788 1.00 60.78 85 ASP A C 1
ATOM 652 O O . ASP A 1 85 ? 1.481 -12.402 -12.763 1.00 60.78 85 ASP A O 1
ATOM 656 N N . GLY A 1 86 ? -0.450 -12.110 -11.667 1.00 54.66 86 GLY A N 1
ATOM 657 C CA . GLY A 1 86 ? 0.120 -12.090 -10.314 1.00 54.66 86 GLY A CA 1
ATOM 658 C C . GLY A 1 86 ? 0.247 -13.466 -9.649 1.00 54.66 86 GLY A C 1
ATOM 659 O O . GLY A 1 86 ? 0.720 -13.553 -8.515 1.00 54.66 86 GLY A O 1
ATOM 660 N N . GLU A 1 87 ? -0.181 -14.546 -10.311 1.00 47.94 87 GLU A N 1
ATOM 661 C CA . GLU A 1 87 ? -0.042 -15.914 -9.801 1.00 47.94 87 GLU A CA 1
ATOM 662 C C . GLU A 1 87 ? 1.297 -16.525 -10.264 1.00 47.94 87 GLU A C 1
ATOM 664 O O . GLU A 1 87 ? 1.409 -17.112 -11.338 1.00 47.94 87 GLU A O 1
ATOM 669 N N . GLY A 1 88 ? 2.346 -16.369 -9.447 1.00 59.00 88 GLY A N 1
ATOM 670 C CA . GLY A 1 88 ? 3.693 -16.889 -9.717 1.00 59.00 88 GLY A CA 1
ATOM 671 C C . GLY A 1 88 ? 4.746 -16.415 -8.704 1.00 59.00 88 GLY A C 1
ATOM 672 O O . GLY A 1 88 ? 4.414 -15.804 -7.692 1.00 59.00 88 GLY A O 1
ATOM 673 N N . LEU A 1 89 ? 6.035 -16.685 -8.967 1.00 56.12 89 LEU A N 1
ATOM 674 C CA . LEU A 1 89 ? 7.164 -16.269 -8.106 1.00 56.12 89 LEU A CA 1
ATOM 675 C C . LEU A 1 89 ? 7.331 -14.738 -7.989 1.00 56.12 89 LEU A C 1
ATOM 677 O O . LEU A 1 89 ? 7.988 -14.276 -7.059 1.00 56.12 89 LEU A O 1
ATOM 681 N N . ALA A 1 90 ? 6.731 -13.960 -8.893 1.00 59.41 90 ALA A N 1
ATOM 682 C CA . ALA A 1 90 ? 6.712 -12.502 -8.852 1.00 59.41 90 ALA A CA 1
ATOM 683 C C . ALA A 1 90 ? 5.257 -12.014 -8.793 1.00 59.41 90 ALA A C 1
ATOM 685 O O . ALA A 1 90 ? 4.599 -11.864 -9.815 1.00 59.41 90 ALA A O 1
ATOM 686 N N . GLY A 1 91 ? 4.743 -11.783 -7.581 1.00 77.12 91 GLY A N 1
ATOM 687 C CA . GLY A 1 91 ? 3.380 -11.274 -7.363 1.00 77.12 91 GLY A CA 1
ATOM 688 C C . GLY A 1 91 ? 3.203 -9.783 -7.684 1.00 77.12 91 GLY A C 1
ATOM 689 O O . GLY A 1 91 ? 2.139 -9.223 -7.425 1.00 77.12 91 GLY A O 1
ATOM 690 N N . TRP A 1 92 ? 4.250 -9.121 -8.184 1.00 84.12 92 TRP A N 1
ATOM 691 C CA . TRP A 1 92 ? 4.260 -7.718 -8.588 1.00 84.12 92 TRP A CA 1
ATOM 692 C C . TRP A 1 92 ? 5.379 -7.453 -9.606 1.00 84.12 92 TRP A C 1
ATOM 694 O O . TRP A 1 92 ? 6.375 -8.171 -9.657 1.00 84.12 92 TRP A O 1
ATOM 704 N N . ASP A 1 93 ? 5.219 -6.385 -10.387 1.00 89.00 93 ASP A N 1
ATOM 705 C CA . ASP A 1 93 ? 6.224 -5.875 -11.325 1.00 89.00 93 ASP A CA 1
ATOM 706 C C . ASP A 1 93 ? 7.321 -5.099 -10.574 1.00 89.00 93 ASP A C 1
ATOM 708 O O . ASP A 1 93 ? 7.040 -4.132 -9.858 1.00 89.00 93 ASP A O 1
ATOM 712 N N . VAL A 1 94 ? 8.578 -5.510 -10.737 1.00 93.19 94 VAL A N 1
ATOM 713 C CA . VAL A 1 94 ? 9.761 -4.767 -10.292 1.00 93.19 94 VAL A CA 1
ATOM 714 C C . VAL A 1 94 ? 10.161 -3.791 -11.397 1.00 93.19 94 VAL A C 1
ATOM 716 O O . VAL A 1 94 ? 10.948 -4.113 -12.289 1.00 93.19 94 VAL A O 1
ATOM 719 N N . ARG A 1 95 ? 9.606 -2.579 -11.317 1.00 95.88 95 ARG A N 1
ATOM 720 C CA . ARG A 1 95 ? 9.847 -1.496 -12.275 1.00 95.88 95 ARG A CA 1
ATOM 721 C C . ARG A 1 95 ? 10.893 -0.507 -11.770 1.00 95.88 95 ARG A C 1
ATOM 723 O O . ARG A 1 95 ? 10.599 0.289 -10.877 1.00 95.88 95 ARG A O 1
ATOM 730 N N . GLN A 1 96 ? 12.087 -0.518 -12.360 1.00 97.19 96 GLN A N 1
ATOM 731 C CA . GLN A 1 96 ? 13.167 0.400 -11.976 1.00 97.19 96 GLN A CA 1
ATOM 732 C C . GLN A 1 96 ? 13.065 1.739 -12.706 1.00 97.19 96 GLN A C 1
ATOM 734 O O . GLN A 1 96 ? 12.745 1.794 -13.896 1.00 97.19 96 GLN A O 1
ATOM 739 N N . ARG A 1 97 ? 13.316 2.838 -11.980 1.00 98.00 97 ARG A N 1
ATOM 740 C CA . ARG A 1 97 ? 13.282 4.192 -12.546 1.00 98.00 97 ARG A CA 1
ATOM 741 C C . ARG A 1 97 ? 14.678 4.632 -12.970 1.00 98.00 97 ARG A C 1
ATOM 743 O O . ARG A 1 97 ? 15.531 4.863 -12.118 1.00 98.00 97 ARG A O 1
ATOM 750 N N . HIS A 1 98 ? 14.860 4.889 -14.261 1.00 98.00 98 HIS A N 1
ATOM 751 C CA . HIS A 1 98 ? 16.092 5.432 -14.828 1.00 98.00 98 HIS A CA 1
ATOM 752 C C . HIS A 1 98 ? 15.869 6.874 -15.287 1.00 98.00 98 HIS A C 1
ATOM 754 O O . HIS A 1 98 ? 14.905 7.188 -15.984 1.00 98.00 98 HIS A O 1
ATOM 760 N N . ALA A 1 99 ? 16.759 7.769 -14.870 1.00 97.62 99 ALA A N 1
ATOM 761 C CA . ALA A 1 99 ? 16.697 9.195 -15.190 1.00 97.62 99 ALA A CA 1
ATOM 762 C C . ALA A 1 99 ? 18.083 9.772 -15.518 1.00 97.62 99 ALA A C 1
ATOM 764 O O . ALA A 1 99 ? 18.280 10.982 -15.424 1.00 97.62 99 ALA A O 1
ATOM 765 N N . ASP A 1 100 ? 19.047 8.913 -15.856 1.00 97.44 100 ASP A N 1
ATOM 766 C CA . ASP A 1 100 ? 20.374 9.364 -16.260 1.00 97.44 100 ASP A CA 1
ATOM 767 C C . ASP A 1 100 ? 20.283 10.066 -17.631 1.00 97.44 100 ASP A C 1
ATOM 769 O O . ASP A 1 100 ? 19.674 9.511 -18.554 1.00 97.44 100 ASP A O 1
ATOM 773 N N . PRO A 1 101 ? 20.811 11.296 -17.775 1.00 97.62 101 PRO A N 1
ATOM 774 C CA . PRO A 1 101 ? 20.790 12.009 -19.044 1.00 97.62 101 PRO A CA 1
ATOM 775 C C . PRO A 1 101 ? 21.744 11.419 -20.092 1.00 97.62 101 PRO A C 1
ATOM 777 O O . PRO A 1 101 ? 21.573 11.722 -21.274 1.00 97.62 101 PRO A O 1
ATOM 780 N N . ASP A 1 102 ? 22.740 10.618 -19.702 1.00 97.88 102 ASP A N 1
ATOM 781 C CA . ASP A 1 102 ? 23.636 9.937 -20.637 1.00 97.88 102 ASP A CA 1
ATOM 782 C C . ASP A 1 102 ? 22.994 8.626 -21.135 1.00 97.88 102 ASP A C 1
ATOM 784 O O . ASP A 1 102 ? 22.811 7.688 -20.352 1.00 97.88 102 ASP A O 1
ATOM 788 N N . PRO A 1 103 ? 22.684 8.501 -22.443 1.00 97.94 103 PRO A N 1
ATOM 789 C CA . PRO A 1 103 ? 22.088 7.287 -22.992 1.00 97.94 103 PRO A CA 1
ATOM 790 C C . PRO A 1 103 ? 22.936 6.029 -22.798 1.00 97.94 103 PRO A C 1
ATOM 792 O O . PRO A 1 103 ? 22.382 4.936 -22.687 1.00 97.94 103 PRO A O 1
ATOM 795 N N . ALA A 1 104 ? 24.266 6.153 -22.768 1.00 98.12 104 ALA A N 1
ATOM 796 C CA . ALA A 1 104 ? 25.142 5.004 -22.574 1.00 98.12 104 ALA A CA 1
ATOM 797 C C . ALA A 1 104 ? 25.085 4.510 -21.124 1.00 98.12 104 ALA A C 1
ATOM 799 O O . ALA A 1 104 ? 24.872 3.319 -20.897 1.00 98.12 104 ALA A O 1
ATOM 800 N N . ALA A 1 105 ? 25.196 5.422 -20.156 1.00 98.19 105 ALA A N 1
ATOM 801 C CA . ALA A 1 105 ? 25.050 5.096 -18.741 1.00 98.19 105 ALA A CA 1
ATOM 802 C C . ALA A 1 105 ? 23.651 4.544 -18.424 1.00 98.19 105 ALA A C 1
ATOM 804 O O . ALA A 1 105 ? 23.530 3.521 -17.748 1.00 98.19 105 ALA A O 1
ATOM 805 N N . ALA A 1 106 ? 22.597 5.164 -18.970 1.00 98.19 106 ALA A N 1
ATOM 806 C CA . ALA A 1 106 ? 21.225 4.690 -18.818 1.00 98.19 106 ALA A CA 1
ATOM 807 C C . ALA A 1 106 ? 21.065 3.256 -19.343 1.00 98.19 106 ALA A C 1
ATOM 809 O O . ALA A 1 106 ? 20.500 2.417 -18.648 1.00 98.19 106 ALA A O 1
ATOM 810 N N . ARG A 1 107 ? 21.609 2.955 -20.529 1.00 98.44 107 ARG A N 1
ATOM 811 C CA . ARG A 1 107 ? 21.570 1.609 -21.113 1.00 98.44 107 ARG A CA 1
ATOM 812 C C . ARG A 1 107 ? 22.223 0.560 -20.222 1.00 98.44 107 ARG A C 1
ATOM 814 O O . ARG A 1 107 ? 21.622 -0.484 -19.989 1.00 98.44 107 ARG A O 1
ATOM 821 N N . GLU A 1 108 ? 23.447 0.812 -19.766 1.00 98.56 108 GLU A N 1
ATOM 822 C CA . GLU A 1 108 ? 24.178 -0.145 -18.927 1.00 98.56 108 GLU A CA 1
ATOM 823 C C . GLU A 1 108 ? 23.418 -0.420 -17.621 1.00 98.56 108 GLU A C 1
ATOM 825 O O . GLU A 1 108 ? 23.271 -1.575 -17.230 1.00 98.56 108 GLU A O 1
ATOM 830 N N . ALA A 1 109 ? 22.849 0.618 -16.999 1.00 98.50 109 ALA A N 1
ATOM 831 C CA . ALA A 1 109 ? 22.025 0.463 -15.802 1.00 98.50 109 ALA A CA 1
ATOM 832 C C . ALA A 1 109 ? 20.737 -0.338 -16.066 1.00 98.50 109 ALA A C 1
ATOM 834 O O . ALA A 1 109 ? 20.397 -1.220 -15.285 1.00 98.50 109 ALA A O 1
ATOM 835 N N . ILE A 1 110 ? 20.035 -0.063 -17.172 1.00 98.50 110 ILE A N 1
ATOM 836 C CA . ILE A 1 110 ? 18.805 -0.778 -17.545 1.00 98.50 110 ILE A CA 1
ATOM 837 C C . ILE A 1 110 ? 19.083 -2.268 -17.748 1.00 98.50 110 ILE A C 1
ATOM 839 O O . ILE A 1 110 ? 18.354 -3.108 -17.226 1.00 98.50 110 ILE A O 1
ATOM 843 N N . LEU A 1 111 ? 20.127 -2.608 -18.507 1.00 98.50 111 LEU A N 1
ATOM 844 C CA . LEU A 1 111 ? 20.466 -4.005 -18.776 1.00 98.50 111 LEU A CA 1
ATOM 845 C C . LEU A 1 111 ? 20.894 -4.727 -17.499 1.00 98.50 111 LEU A C 1
ATOM 847 O O . LEU A 1 111 ? 20.405 -5.824 -17.244 1.00 98.50 111 LEU A O 1
ATOM 851 N N . ALA A 1 112 ? 21.719 -4.086 -16.668 1.00 98.50 112 ALA A N 1
ATOM 852 C CA . ALA A 1 112 ? 22.114 -4.644 -15.382 1.00 98.50 112 ALA A CA 1
ATOM 853 C C . ALA A 1 112 ? 20.894 -4.951 -14.499 1.00 98.50 112 ALA A C 1
ATOM 855 O O . ALA A 1 112 ? 20.807 -6.044 -13.945 1.00 98.50 112 ALA A O 1
ATOM 856 N N . ASP A 1 113 ? 19.924 -4.042 -14.399 1.00 98.12 113 ASP A N 1
ATOM 857 C CA . ASP A 1 113 ? 18.724 -4.271 -13.590 1.00 98.12 113 ASP A CA 1
ATOM 858 C C . ASP A 1 113 ? 17.867 -5.418 -14.149 1.00 98.12 113 ASP A C 1
ATOM 860 O O . ASP A 1 113 ? 17.433 -6.291 -13.391 1.00 98.12 113 ASP A O 1
ATOM 864 N N . LEU A 1 114 ? 17.662 -5.470 -15.470 1.00 97.31 114 LEU A N 1
ATOM 865 C CA . LEU A 1 114 ? 16.891 -6.537 -16.123 1.00 97.31 114 LEU A CA 1
ATOM 866 C C . LEU A 1 114 ? 17.560 -7.915 -15.980 1.00 97.31 114 LEU A C 1
ATOM 868 O O . LEU A 1 114 ? 16.878 -8.916 -15.764 1.00 97.31 114 LEU A O 1
ATOM 872 N N . GLU A 1 115 ? 18.890 -7.981 -16.036 1.00 96.81 115 GLU A N 1
ATOM 873 C CA . GLU A 1 115 ? 19.660 -9.216 -15.826 1.00 96.81 115 GLU A CA 1
ATOM 874 C C . GLU A 1 115 ? 19.668 -9.679 -14.357 1.00 96.81 115 GLU A C 1
ATOM 876 O O . GLU A 1 115 ? 19.979 -10.838 -14.078 1.00 96.81 115 GLU A O 1
ATOM 881 N N . ASN A 1 116 ? 19.293 -8.802 -13.418 1.00 96.31 116 ASN A N 1
ATOM 882 C CA . ASN A 1 116 ? 19.313 -9.059 -11.975 1.00 96.31 116 ASN A CA 1
ATOM 883 C C . ASN A 1 116 ? 17.920 -9.014 -11.316 1.00 96.31 116 ASN A C 1
ATOM 885 O O . ASN A 1 116 ? 17.815 -8.928 -10.091 1.00 96.31 116 ASN A O 1
ATOM 889 N N . GLY A 1 117 ? 16.847 -9.141 -12.105 1.00 92.44 117 GLY A N 1
ATOM 890 C CA . GLY A 1 117 ? 15.494 -9.400 -11.600 1.00 92.44 117 GLY A CA 1
ATOM 891 C C . GLY A 1 117 ? 14.513 -8.230 -11.667 1.00 92.44 117 GLY A C 1
ATOM 892 O O . GLY A 1 117 ? 13.383 -8.383 -11.200 1.00 92.44 117 GLY A O 1
ATOM 893 N N . ALA A 1 118 ? 14.885 -7.088 -12.254 1.00 95.25 118 ALA A N 1
ATOM 894 C CA . ALA A 1 118 ? 13.885 -6.121 -12.697 1.00 95.25 118 ALA A CA 1
ATOM 895 C C . ALA A 1 118 ? 13.060 -6.712 -13.851 1.00 95.25 118 ALA A C 1
ATOM 897 O O . ALA A 1 118 ? 13.582 -7.419 -14.712 1.00 95.25 118 ALA A O 1
ATOM 898 N N . THR A 1 119 ? 11.762 -6.419 -13.870 1.00 93.12 119 THR A N 1
ATOM 899 C CA . THR A 1 119 ? 10.815 -6.972 -14.853 1.00 93.12 119 THR A CA 1
ATOM 900 C C . THR A 1 119 ? 10.322 -5.932 -15.853 1.00 93.12 119 THR A C 1
ATOM 902 O O . THR A 1 119 ? 9.800 -6.296 -16.903 1.00 93.12 119 THR A O 1
ATOM 905 N N . SER A 1 120 ? 10.493 -4.640 -15.564 1.00 95.88 120 SER A N 1
ATOM 906 C CA . SER A 1 120 ? 10.147 -3.551 -16.479 1.00 95.88 120 SER A CA 1
ATOM 907 C C . SER A 1 120 ? 10.963 -2.284 -16.210 1.00 95.88 120 SER A C 1
ATOM 909 O O . SER A 1 120 ? 11.617 -2.138 -15.174 1.00 95.88 120 SER A O 1
ATOM 911 N N . VAL A 1 121 ? 10.907 -1.344 -17.155 1.00 97.94 121 VAL A N 1
ATOM 912 C CA . VAL A 1 121 ? 11.691 -0.104 -17.139 1.00 97.94 121 VAL A CA 1
ATOM 913 C C . VAL A 1 121 ? 10.766 1.109 -17.047 1.00 97.94 121 VAL A C 1
ATOM 915 O O . VAL A 1 121 ? 9.814 1.239 -17.817 1.00 97.94 121 VAL A O 1
ATOM 918 N N . TRP A 1 122 ? 11.069 2.042 -16.145 1.00 98.12 122 TRP A N 1
ATOM 919 C CA . TRP A 1 122 ? 10.498 3.389 -16.131 1.00 98.12 122 TRP A CA 1
ATOM 920 C C . TRP A 1 122 ? 11.569 4.416 -16.498 1.00 98.12 122 TRP A C 1
ATOM 922 O O . TRP A 1 122 ? 12.428 4.755 -15.685 1.00 98.12 122 TRP A O 1
ATOM 932 N N . LEU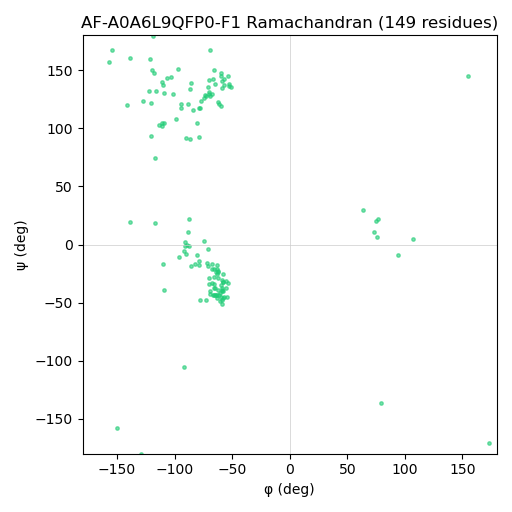 A 1 123 ? 11.518 4.930 -17.723 1.00 97.62 123 LEU A N 1
ATOM 933 C CA . LEU A 1 123 ? 12.448 5.945 -18.208 1.00 97.62 123 LEU A CA 1
ATOM 934 C C . LEU A 1 123 ? 11.872 7.338 -18.016 1.00 97.62 123 LEU A C 1
ATOM 936 O O . LEU A 1 123 ? 10.870 7.668 -18.624 1.00 97.62 123 LEU A O 1
ATOM 940 N N . ARG A 1 124 ? 12.545 8.205 -17.264 1.00 97.88 124 ARG A N 1
ATOM 941 C CA . ARG A 1 124 ? 12.208 9.630 -17.273 1.00 97.88 124 ARG A CA 1
ATOM 942 C C . ARG A 1 124 ? 12.796 10.282 -18.522 1.00 97.88 124 ARG A C 1
ATOM 944 O O . ARG A 1 124 ? 14.019 10.341 -18.648 1.00 97.88 124 ARG A O 1
ATOM 951 N N . LEU A 1 125 ? 11.950 10.822 -19.399 1.00 96.88 125 LEU A N 1
ATOM 952 C CA . LEU A 1 125 ? 12.389 11.578 -20.579 1.00 96.88 125 LEU A CA 1
ATOM 953 C C . LEU A 1 125 ? 12.378 13.096 -20.371 1.00 96.88 125 LEU A C 1
ATOM 955 O O . LEU A 1 125 ? 11.546 13.641 -19.649 1.00 96.88 125 LEU A O 1
ATOM 959 N N . GLY A 1 126 ? 13.268 13.790 -21.082 1.00 94.75 126 GLY A N 1
ATOM 960 C CA . GLY A 1 126 ? 13.296 15.249 -21.143 1.00 94.75 126 GLY A CA 1
ATOM 961 C C . GLY A 1 126 ? 13.945 15.890 -19.917 1.00 94.75 126 GLY A C 1
ATOM 962 O O . GLY A 1 126 ? 15.014 15.471 -19.477 1.00 94.75 126 GLY A O 1
ATOM 963 N N . GLU A 1 127 ? 13.336 16.956 -19.392 1.00 90.75 127 GLU A N 1
ATOM 964 C CA . GLU A 1 127 ? 13.932 17.737 -18.307 1.00 90.75 127 GLU A CA 1
ATOM 965 C C . GLU A 1 127 ? 14.132 16.888 -17.040 1.00 90.75 127 GLU A C 1
ATOM 967 O O . GLU A 1 127 ? 13.190 16.337 -16.460 1.00 90.75 127 GLU A O 1
ATOM 972 N N . GLY A 1 128 ? 15.392 16.801 -16.604 1.00 89.50 128 GLY A N 1
ATOM 973 C CA . GLY A 1 128 ? 15.818 15.996 -15.460 1.00 89.50 128 GLY A CA 1
ATOM 974 C C . GLY A 1 128 ? 15.867 14.488 -15.726 1.00 89.50 128 GLY A C 1
ATOM 975 O O . GLY A 1 128 ? 15.799 13.717 -14.765 1.00 89.50 128 GLY A O 1
ATOM 976 N N . GLY A 1 129 ? 15.939 14.078 -16.995 1.00 95.38 129 GLY A N 1
ATOM 977 C CA . GLY A 1 129 ? 16.054 12.688 -17.421 1.00 95.38 129 GLY A CA 1
ATOM 978 C C . GLY A 1 129 ? 16.813 12.526 -18.740 1.00 95.38 129 GLY A C 1
ATOM 979 O O . GLY A 1 129 ? 17.575 13.400 -19.158 1.00 95.38 129 GLY A O 1
ATOM 980 N N . LEU A 1 130 ? 16.574 11.399 -19.406 1.00 97.38 130 LEU A N 1
ATOM 981 C CA . LEU A 1 130 ? 17.170 11.050 -20.690 1.00 97.38 130 LEU A CA 1
ATOM 982 C C . LEU A 1 130 ? 16.649 11.982 -21.807 1.00 97.38 130 LEU A C 1
ATOM 984 O O . LEU A 1 130 ? 15.430 12.124 -21.970 1.00 97.38 130 LEU A O 1
ATOM 988 N N . PRO A 1 131 ? 17.517 12.594 -22.634 1.00 97.44 131 PRO A N 1
ATOM 989 C CA . PRO A 1 131 ? 17.085 13.329 -23.817 1.00 97.44 131 PRO A CA 1
ATOM 990 C C . PRO A 1 131 ? 16.267 12.435 -24.751 1.00 97.44 131 PRO A C 1
ATOM 992 O O . PRO A 1 131 ? 16.660 11.307 -25.033 1.00 97.44 131 PRO A O 1
ATOM 995 N N . VAL A 1 132 ? 15.168 12.951 -25.311 1.00 97.12 132 VAL A N 1
ATOM 996 C CA . VAL A 1 132 ? 14.288 12.174 -26.213 1.00 97.12 132 VAL A CA 1
ATOM 997 C C . VAL A 1 132 ? 15.064 11.584 -27.395 1.00 97.12 132 VAL A C 1
ATOM 999 O O . VAL A 1 132 ? 14.838 10.442 -27.784 1.00 97.12 132 VAL A O 1
ATOM 1002 N N . ALA A 1 133 ? 16.034 12.334 -27.926 1.00 97.19 133 ALA A N 1
ATOM 1003 C CA . ALA A 1 133 ? 16.903 11.870 -29.006 1.00 97.19 133 ALA A CA 1
ATOM 1004 C C . ALA A 1 133 ? 17.794 10.673 -28.608 1.00 97.19 133 ALA A C 1
ATOM 1006 O O . ALA A 1 133 ? 18.213 9.916 -29.475 1.00 97.19 133 ALA A O 1
ATOM 1007 N N . GLY A 1 134 ? 18.063 10.490 -27.312 1.00 96.75 134 GLY A N 1
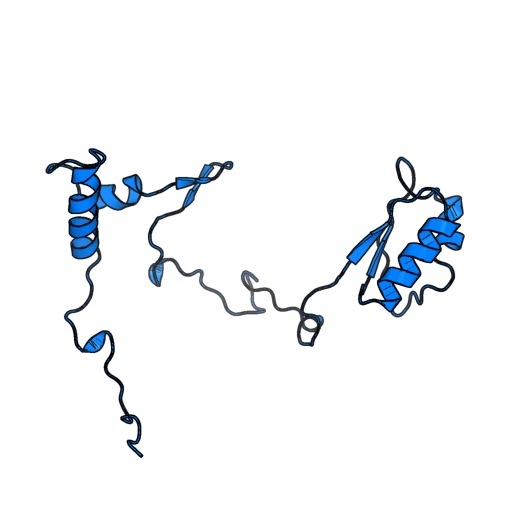ATOM 1008 C CA . GLY A 1 134 ? 18.846 9.388 -26.755 1.00 96.75 134 GLY A CA 1
ATOM 1009 C C . GLY A 1 134 ? 18.027 8.147 -26.391 1.00 96.75 134 GLY A C 1
ATOM 1010 O O . GLY A 1 134 ? 18.602 7.161 -25.941 1.00 96.75 134 GLY A O 1
ATOM 1011 N N . LEU A 1 135 ? 16.703 8.155 -26.582 1.00 97.31 135 LEU A N 1
ATOM 1012 C CA . LEU A 1 135 ? 15.831 7.035 -26.208 1.00 97.31 135 LEU A CA 1
ATOM 1013 C C . LEU A 1 135 ? 16.220 5.727 -26.901 1.00 97.31 135 LEU A C 1
ATOM 1015 O O . LEU A 1 135 ? 16.338 4.689 -26.251 1.00 97.31 135 LEU A O 1
ATOM 1019 N N . ALA A 1 136 ? 16.437 5.785 -28.218 1.00 97.69 136 ALA A N 1
ATOM 1020 C CA . ALA A 1 136 ? 16.843 4.614 -28.986 1.00 97.69 136 ALA A CA 1
ATOM 1021 C C . ALA A 1 136 ? 18.145 4.025 -28.433 1.00 97.69 136 ALA A C 1
ATOM 1023 O O . ALA A 1 136 ? 18.259 2.811 -28.303 1.00 97.69 136 ALA A O 1
ATOM 1024 N N . ASP A 1 137 ? 19.083 4.893 -28.053 1.00 98.12 137 ASP A N 1
ATOM 1025 C CA . ASP A 1 137 ? 20.402 4.541 -27.545 1.00 98.12 137 ASP A CA 1
ATOM 1026 C C . ASP A 1 137 ? 20.363 3.885 -26.164 1.00 98.12 137 ASP A C 1
ATOM 1028 O O . ASP A 1 137 ? 21.057 2.887 -25.951 1.00 98.12 137 ASP A O 1
ATOM 1032 N N . ALA A 1 138 ? 19.528 4.415 -25.268 1.00 97.81 138 ALA A N 1
ATOM 1033 C CA . ALA A 1 138 ? 19.329 3.890 -23.922 1.00 97.81 138 ALA A CA 1
ATOM 1034 C C . ALA A 1 138 ? 18.642 2.516 -23.915 1.00 97.81 138 ALA A C 1
ATOM 1036 O O . ALA A 1 138 ? 18.942 1.680 -23.071 1.00 97.81 138 ALA A O 1
ATOM 1037 N N . LEU A 1 139 ? 17.745 2.254 -24.872 1.00 98.12 139 LEU A N 1
ATOM 1038 C CA . LEU A 1 139 ? 17.007 0.989 -24.969 1.00 98.12 139 LEU A CA 1
ATOM 1039 C C . LEU A 1 139 ? 17.699 -0.077 -25.832 1.00 98.12 139 LEU A C 1
ATOM 1041 O O . LEU A 1 139 ? 17.158 -1.169 -26.017 1.00 98.12 139 LEU A O 1
ATOM 1045 N N . ARG A 1 140 ? 18.896 0.187 -26.375 1.00 98.31 140 ARG A N 1
ATOM 1046 C CA . ARG A 1 140 ? 19.597 -0.820 -27.190 1.00 98.31 140 ARG A CA 1
ATOM 1047 C C . ARG A 1 140 ? 19.934 -2.063 -26.369 1.00 98.31 140 ARG A C 1
ATOM 1049 O O . ARG A 1 140 ? 20.713 -1.994 -25.421 1.00 98.31 140 ARG A O 1
ATOM 1056 N N . GLY A 1 141 ? 19.450 -3.211 -26.836 1.00 97.25 141 GLY A N 1
ATOM 1057 C CA . GLY A 1 141 ? 19.653 -4.513 -26.193 1.00 97.25 141 GLY A CA 1
ATOM 1058 C C . GLY A 1 141 ? 18.519 -4.914 -25.251 1.00 97.25 141 GLY A C 1
ATOM 1059 O O . GLY A 1 141 ? 18.476 -6.066 -24.838 1.00 97.25 141 GLY A O 1
ATOM 1060 N N . VAL A 1 142 ? 17.578 -4.010 -24.962 1.00 97.50 142 VAL A N 1
ATOM 1061 C CA . VAL A 1 142 ? 16.360 -4.344 -24.220 1.00 97.50 142 VAL A CA 1
ATOM 1062 C C . VAL A 1 142 ? 15.416 -5.124 -25.135 1.00 97.50 142 VAL A C 1
ATOM 1064 O O . VAL A 1 142 ? 15.080 -4.674 -26.232 1.00 97.50 142 VAL A O 1
ATOM 1067 N N . LEU A 1 143 ? 14.977 -6.295 -24.677 1.00 96.94 143 LEU A N 1
ATOM 1068 C CA . LEU A 1 143 ? 13.972 -7.112 -25.358 1.00 96.94 143 LEU A CA 1
ATOM 1069 C C . LEU A 1 143 ? 12.579 -6.537 -25.069 1.00 96.94 143 LEU A C 1
ATOM 1071 O O . LEU A 1 143 ? 11.982 -6.842 -24.043 1.00 96.94 143 LEU A O 1
ATOM 1075 N N . LEU A 1 144 ? 12.081 -5.654 -25.937 1.00 95.62 144 LEU A N 1
ATOM 1076 C CA . 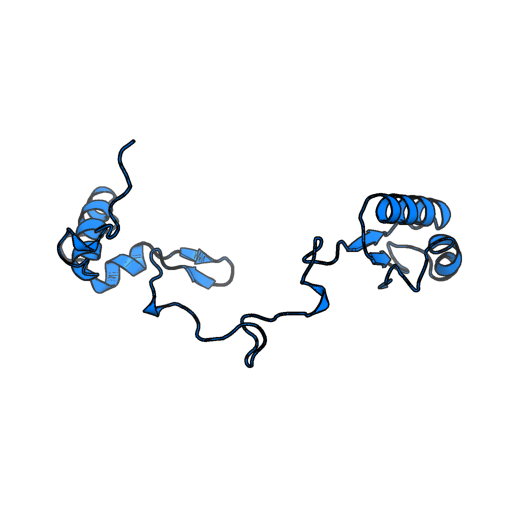LEU A 1 144 ? 10.834 -4.898 -25.708 1.00 95.62 144 LEU A CA 1
ATOM 1077 C C . LEU A 1 144 ? 9.559 -5.762 -25.718 1.00 95.62 144 LEU A C 1
ATOM 1079 O O . LEU A 1 144 ? 8.509 -5.315 -25.264 1.00 95.62 144 LEU A O 1
ATOM 1083 N N . ASP A 1 145 ? 9.639 -6.980 -26.246 1.00 93.94 145 ASP A N 1
ATOM 1084 C CA . ASP A 1 145 ? 8.594 -8.004 -26.177 1.00 93.94 145 ASP A CA 1
ATOM 1085 C C . ASP A 1 145 ? 8.551 -8.722 -24.818 1.00 93.94 145 ASP A C 1
ATOM 1087 O O . ASP A 1 145 ? 7.533 -9.328 -24.482 1.00 93.94 145 ASP A O 1
ATOM 1091 N N . LEU A 1 146 ? 9.629 -8.623 -24.032 1.00 92.06 146 LEU A N 1
ATOM 1092 C CA . LEU A 1 146 ? 9.765 -9.236 -22.712 1.00 92.06 146 LEU A CA 1
ATOM 1093 C C . LEU A 1 146 ? 9.747 -8.214 -21.566 1.00 92.06 146 LEU A C 1
ATOM 1095 O O . LEU A 1 146 ? 9.163 -8.491 -20.524 1.00 92.06 146 LEU A O 1
ATOM 1099 N N . ALA A 1 147 ? 10.379 -7.053 -21.748 1.00 95.56 147 ALA A N 1
ATOM 1100 C CA . ALA A 1 147 ? 10.530 -6.004 -20.743 1.00 95.56 147 ALA A CA 1
ATOM 1101 C C . ALA A 1 147 ? 9.690 -4.769 -21.124 1.00 95.56 147 ALA A C 1
ATOM 1103 O O . ALA A 1 147 ? 10.110 -3.976 -21.975 1.00 95.56 147 ALA A O 1
ATOM 1104 N N . PRO A 1 148 ? 8.510 -4.568 -20.503 1.00 95.62 148 PRO A N 1
ATOM 1105 C CA . PRO A 1 148 ? 7.696 -3.382 -20.735 1.00 95.62 148 PRO A CA 1
ATOM 1106 C C . PRO A 1 148 ? 8.446 -2.097 -20.369 1.00 95.62 148 PRO A C 1
ATOM 1108 O O . PRO A 1 148 ? 9.183 -2.051 -19.382 1.00 95.62 148 PRO A O 1
ATOM 1111 N N . VAL A 1 149 ? 8.207 -1.028 -21.130 1.00 97.31 149 VAL A N 1
ATOM 1112 C CA . VAL A 1 149 ? 8.802 0.295 -20.894 1.00 97.31 149 VAL A CA 1
ATOM 1113 C C . VAL A 1 149 ? 7.698 1.333 -20.717 1.00 97.31 149 VAL A C 1
ATOM 1115 O O . VAL A 1 149 ? 6.780 1.412 -21.533 1.00 97.31 149 VAL A O 1
ATOM 1118 N N . VAL A 1 150 ? 7.805 2.155 -19.673 1.00 97.50 150 VAL A N 1
ATOM 1119 C CA . VAL A 1 150 ? 6.993 3.369 -19.484 1.00 97.50 150 VAL A CA 1
ATOM 1120 C C . VAL A 1 150 ? 7.883 4.610 -19.464 1.00 97.50 150 VAL A C 1
ATOM 1122 O O . VAL A 1 150 ? 9.034 4.534 -19.032 1.00 97.50 150 VAL A O 1
ATOM 1125 N N . LEU A 1 151 ? 7.349 5.731 -19.952 1.00 94.94 151 LEU A N 1
ATOM 1126 C CA . LEU A 1 151 ? 8.048 7.011 -20.132 1.00 94.94 151 LEU A CA 1
ATOM 1127 C C . LEU A 1 151 ? 7.515 8.082 -19.165 1.00 94.94 151 LEU A C 1
ATOM 1129 O O . LEU A 1 151 ? 6.305 8.010 -18.850 1.00 94.94 151 LEU A O 1
#

Organism: NCBI:txid453573

pLDDT: mean 90.81, std 11.12, range [47.56, 98.56]

Nearest PDB structures (foldseek):
  2req-assembly1_B  TM=8.578E-01  e=7.612E-10  Propionibacterium freudenreichii subsp. shermanii
  4req-assembly2_D  TM=8.679E-01  e=1.479E-09  Propionibacterium freudenreichii subsp. shermanii
  2xiq-assembly1_A  TM=6.852E-01  e=5.870E-04  Homo sapiens
  8gju-assembly2_L  TM=7.081E-01  e=1.303E-03  Homo sapiens
  8dyl-assembly1_B  TM=6.419E-01  e=1.333E-02  Homo sapiens

Radius of gyration: 27.6 Å; Cα contacts (8 Å, |Δi|>4): 163; chains: 1; bounding box: 44×58×66 Å